Protein AF-A0A852JG08-F1 (afdb_monomer_lite)

Sequence (55 aa):
AGPRAGPGLAVPLSRLLPYPSYAGEATSGDIALAQLAWPVTFSATVLPVCLPSPT

Secondary structure (DSSP, 8-state):
------SS----EEEEEE-TT--STT-S---EEEEESSPPPPBTTB-PPPPPPP-

Radius of gyration: 15.41 Å; chains: 1; bounding box: 30×46×34 Å

pLDDT: mean 89.43, std 12.13, range [44.34, 98.38]

InterPro domains:
  IPR001254 Serine proteases, trypsin domain [PF00089] (11-53)
  IPR009003 Peptidase S1, PA clan [SSF50494] (7-54)

Organism: NCBI:txid240729

Structure (mmCIF, N/CA/C/O backbone):
data_AF-A0A852JG08-F1
#
_entry.id   AF-A0A852JG08-F1
#
loop_
_atom_site.group_PDB
_atom_site.id
_atom_site.type_symbol
_atom_site.label_atom_id
_atom_site.label_alt_id
_atom_site.label_comp_id
_atom_site.label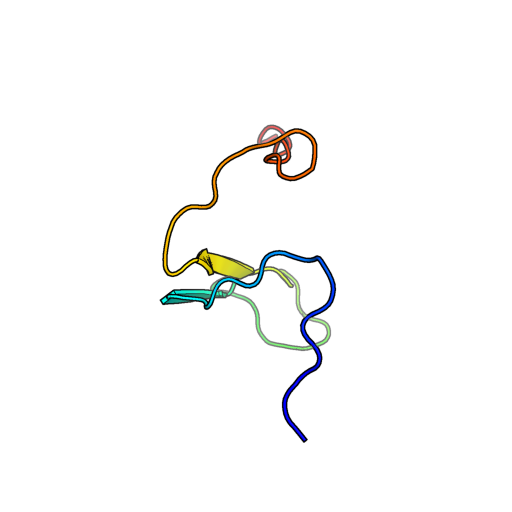_asym_id
_atom_site.label_entity_id
_atom_site.label_seq_id
_atom_site.pdbx_PDB_ins_code
_atom_site.Cartn_x
_atom_site.Cartn_y
_atom_site.Cartn_z
_atom_site.occupancy
_atom_site.B_iso_or_equiv
_atom_site.auth_seq_id
_atom_site.auth_comp_id
_atom_site.auth_asym_id
_atom_site.auth_atom_id
_atom_site.pdbx_PDB_model_num
ATOM 1 N N . ALA A 1 1 ? -5.217 -26.806 5.253 1.00 44.34 1 ALA A N 1
ATOM 2 C CA . ALA A 1 1 ? -4.850 -25.908 6.366 1.00 44.34 1 ALA A CA 1
ATOM 3 C C . ALA A 1 1 ? -5.180 -24.485 5.936 1.00 44.34 1 ALA A C 1
ATOM 5 O O . ALA A 1 1 ? -4.617 -24.034 4.950 1.00 44.34 1 ALA A O 1
ATOM 6 N N . GLY A 1 2 ? -6.165 -23.838 6.566 1.00 57.94 2 GLY A N 1
ATOM 7 C CA . GLY A 1 2 ? -6.51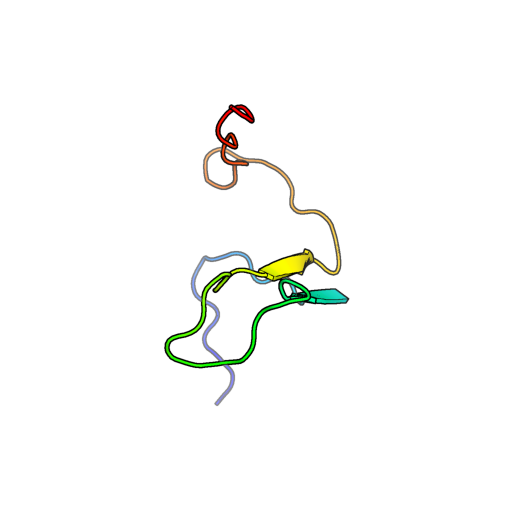9 -22.453 6.237 1.00 57.94 2 GLY A CA 1
ATOM 8 C C . GLY A 1 2 ? -5.444 -21.475 6.729 1.00 57.94 2 GLY A C 1
ATOM 9 O O . GLY A 1 2 ? -4.732 -21.808 7.683 1.00 57.94 2 GLY A O 1
ATOM 10 N N . PRO A 1 3 ? -5.294 -20.298 6.099 1.00 65.00 3 PRO A N 1
ATOM 11 C CA . PRO A 1 3 ? -4.355 -19.287 6.562 1.00 65.00 3 PRO A CA 1
ATOM 12 C C . PRO A 1 3 ? -4.728 -18.886 7.991 1.00 65.00 3 PRO A C 1
ATOM 14 O O . PRO A 1 3 ? -5.865 -18.505 8.269 1.00 65.00 3 PRO A O 1
ATOM 17 N N . ARG A 1 4 ? -3.775 -19.011 8.919 1.00 60.75 4 ARG A N 1
ATOM 18 C CA . ARG A 1 4 ? -3.925 -18.483 10.276 1.00 60.75 4 ARG A CA 1
ATOM 19 C C . ARG A 1 4 ? -3.965 -16.962 10.167 1.00 60.75 4 ARG A C 1
ATOM 21 O O . ARG A 1 4 ? -2.924 -16.334 10.006 1.00 60.75 4 ARG A O 1
ATOM 28 N N . ALA A 1 5 ? -5.161 -16.385 10.223 1.00 60.59 5 ALA A N 1
ATOM 29 C CA . ALA A 1 5 ? -5.317 -14.954 10.407 1.00 60.59 5 ALA A CA 1
ATOM 30 C C . ALA A 1 5 ? -4.736 -14.601 11.784 1.00 60.59 5 ALA A C 1
ATOM 32 O O . ALA A 1 5 ? -5.255 -15.029 12.815 1.00 60.59 5 ALA A O 1
ATOM 33 N N . GLY A 1 6 ? -3.606 -13.894 11.796 1.00 65.06 6 GLY A N 1
ATOM 34 C CA . GLY A 1 6 ? -3.128 -13.219 13.000 1.00 65.06 6 GLY A CA 1
ATOM 35 C C . GLY A 1 6 ? -4.085 -12.085 13.404 1.00 65.06 6 GLY A C 1
ATOM 36 O O . GLY A 1 6 ? -5.083 -11.857 12.724 1.00 65.06 6 GLY A O 1
ATOM 37 N N . PRO A 1 7 ? -3.779 -11.315 14.461 1.00 77.69 7 PRO A N 1
ATOM 38 C CA . PRO A 1 7 ? -4.638 -10.231 14.963 1.00 77.69 7 PRO A CA 1
ATOM 39 C C . PRO A 1 7 ? -4.776 -9.017 14.014 1.00 77.69 7 PRO A C 1
ATOM 41 O O . PRO A 1 7 ? -5.274 -7.971 14.420 1.00 77.69 7 PRO A O 1
ATOM 44 N N . GLY A 1 8 ? -4.302 -9.121 12.770 1.00 82.56 8 GLY A N 1
ATOM 45 C CA . GLY A 1 8 ? -4.337 -8.050 11.780 1.00 82.56 8 GLY A CA 1
ATOM 46 C C . GLY A 1 8 ? -5.661 -7.978 11.019 1.00 82.56 8 GLY A C 1
ATOM 47 O O . GLY A 1 8 ? -6.382 -8.964 10.879 1.00 82.56 8 GLY A O 1
ATOM 48 N N . LEU A 1 9 ? -5.956 -6.796 10.482 1.00 89.50 9 LEU A N 1
ATOM 49 C CA . LEU A 1 9 ? -7.084 -6.581 9.583 1.00 89.50 9 LEU A CA 1
ATOM 50 C C . LEU A 1 9 ? -6.716 -7.045 8.165 1.00 89.50 9 LEU A C 1
ATOM 52 O O . LEU A 1 9 ? -5.744 -6.560 7.591 1.00 89.50 9 LEU A O 1
ATOM 56 N N . ALA A 1 10 ? -7.511 -7.949 7.590 1.00 93.38 10 ALA A N 1
ATOM 57 C CA . ALA A 1 10 ? -7.373 -8.385 6.202 1.00 93.38 10 ALA A CA 1
ATOM 58 C C . ALA A 1 10 ? -8.547 -7.863 5.364 1.00 93.38 10 ALA A C 1
ATOM 60 O O . ALA A 1 10 ? -9.707 -8.118 5.688 1.00 93.38 10 ALA A O 1
ATOM 61 N N . VAL A 1 11 ? -8.242 -7.149 4.279 1.00 95.31 11 VAL A N 1
ATOM 62 C CA . VAL A 1 11 ? -9.230 -6.613 3.333 1.00 95.31 11 VAL A CA 1
ATOM 63 C C . VAL A 1 11 ? -8.801 -6.998 1.915 1.00 95.31 11 VAL A C 1
ATOM 65 O O . VAL A 1 11 ? -7.653 -6.742 1.552 1.00 95.31 11 VAL A O 1
ATOM 68 N N . PRO A 1 12 ? -9.671 -7.627 1.106 1.00 97.31 12 PRO A N 1
ATOM 69 C CA . PRO A 1 12 ? -9.354 -7.945 -0.276 1.00 97.31 12 PRO A CA 1
ATOM 70 C C . PRO A 1 12 ? -9.222 -6.670 -1.112 1.00 97.31 12 PRO A C 1
ATOM 72 O O . PRO A 1 12 ? -9.815 -5.632 -0.808 1.00 97.31 12 PRO A O 1
ATOM 75 N N . LEU A 1 13 ? -8.462 -6.762 -2.200 1.00 97.62 13 LEU A N 1
ATOM 76 C CA . LEU A 1 13 ? -8.338 -5.679 -3.168 1.00 97.62 13 LEU A CA 1
ATOM 77 C C . LEU A 1 13 ? -9.500 -5.733 -4.160 1.00 97.62 13 LEU A C 1
ATOM 79 O O . LEU A 1 13 ? -9.827 -6.800 -4.677 1.00 97.62 13 LEU A O 1
ATOM 83 N N . SER A 1 14 ? -10.097 -4.582 -4.457 1.00 98.25 14 SER A N 1
ATOM 84 C CA . SER A 1 14 ? -11.018 -4.438 -5.591 1.00 98.25 14 SER A CA 1
ATOM 85 C C . SER A 1 14 ? -10.274 -4.164 -6.892 1.00 98.25 14 SER A C 1
ATOM 87 O O . SER A 1 14 ? -10.735 -4.557 -7.964 1.00 98.25 14 SER A O 1
ATOM 89 N N . ARG A 1 15 ? -9.132 -3.472 -6.814 1.00 98.31 15 ARG A N 1
ATOM 90 C CA . ARG A 1 15 ? -8.372 -3.045 -7.988 1.00 98.31 15 ARG A CA 1
ATOM 91 C C . ARG A 1 15 ? -6.897 -2.842 -7.653 1.00 98.31 15 ARG A C 1
ATOM 93 O O . ARG A 1 15 ? -6.556 -2.317 -6.595 1.00 98.31 15 ARG A O 1
ATOM 100 N N . LEU A 1 16 ? -6.042 -3.202 -8.605 1.00 97.31 16 LEU A N 1
ATOM 101 C CA . LEU A 1 16 ? -4.618 -2.881 -8.616 1.00 97.31 16 LEU A CA 1
ATOM 102 C C . LEU A 1 16 ? -4.340 -1.901 -9.765 1.00 97.31 16 LEU A C 1
ATOM 104 O O . LEU A 1 16 ? -4.813 -2.115 -10.881 1.00 97.31 16 LEU A O 1
ATOM 108 N N . LEU A 1 17 ? -3.600 -0.831 -9.491 1.00 97.69 17 LEU A N 1
ATOM 109 C CA . LEU A 1 17 ? -3.237 0.211 -10.451 1.00 97.69 17 LEU A CA 1
ATOM 110 C C . LEU A 1 17 ? -1.709 0.373 -10.465 1.00 97.69 17 LEU A C 1
ATOM 112 O O . LEU A 1 17 ? -1.184 1.168 -9.681 1.00 97.69 17 LEU A O 1
ATOM 116 N N . PRO A 1 18 ? -0.983 -0.397 -11.294 1.00 95.31 18 PRO A N 1
ATOM 117 C CA . PRO A 1 18 ? 0.460 -0.232 -11.438 1.00 95.31 18 PRO A CA 1
ATOM 118 C C . PRO A 1 18 ? 0.796 1.113 -12.087 1.00 95.31 18 PRO A C 1
ATOM 120 O O . PRO A 1 18 ? -0.007 1.660 -12.851 1.00 95.31 18 PRO A O 1
ATOM 123 N N . TYR A 1 19 ? 1.985 1.646 -11.799 1.00 95.75 19 TYR A N 1
ATOM 124 C CA . TYR A 1 19 ? 2.487 2.821 -12.504 1.00 95.75 19 TYR A CA 1
ATOM 125 C C . TYR A 1 19 ? 2.525 2.549 -14.023 1.00 95.75 19 TYR A C 1
ATOM 127 O O . TYR A 1 19 ? 3.103 1.541 -14.431 1.00 95.75 19 TYR A O 1
ATOM 135 N N . PRO A 1 20 ? 1.935 3.410 -14.878 1.00 94.50 20 PRO A N 1
ATOM 136 C CA . PRO A 1 20 ? 1.740 3.100 -16.300 1.00 94.50 20 PRO A CA 1
ATOM 137 C C . PRO A 1 20 ? 3.015 2.786 -17.088 1.00 94.50 20 PRO A C 1
ATOM 139 O O . PRO A 1 20 ? 2.949 2.064 -18.078 1.00 94.50 20 PRO A O 1
ATOM 142 N N . SER A 1 21 ? 4.158 3.331 -16.665 1.00 93.56 21 SER A N 1
ATOM 143 C CA . SER A 1 21 ? 5.446 3.148 -17.345 1.00 93.56 21 SER A CA 1
ATOM 144 C C . SER A 1 21 ? 6.344 2.110 -16.670 1.00 93.56 21 SER A C 1
ATOM 146 O O . SER A 1 21 ? 7.502 1.977 -17.065 1.00 93.56 21 SER A O 1
ATOM 148 N N . TYR A 1 22 ? 5.851 1.403 -15.647 1.00 93.12 22 TYR A N 1
ATOM 149 C CA . TYR A 1 22 ? 6.598 0.304 -15.045 1.00 93.12 22 TYR A CA 1
ATOM 150 C C . TYR A 1 22 ? 6.792 -0.809 -16.080 1.00 93.12 22 TYR A C 1
ATOM 152 O O . TYR A 1 22 ? 5.825 -1.281 -16.682 1.00 93.12 22 TYR A O 1
ATOM 160 N N . ALA A 1 23 ? 8.039 -1.228 -16.286 1.00 89.44 23 ALA A N 1
ATOM 161 C CA . ALA A 1 23 ? 8.410 -2.195 -17.320 1.00 89.44 23 ALA A CA 1
ATOM 162 C C . ALA A 1 23 ? 9.155 -3.422 -16.758 1.00 89.44 23 ALA A C 1
ATOM 164 O O . ALA A 1 23 ? 9.750 -4.185 -17.518 1.00 89.44 23 ALA A O 1
ATOM 16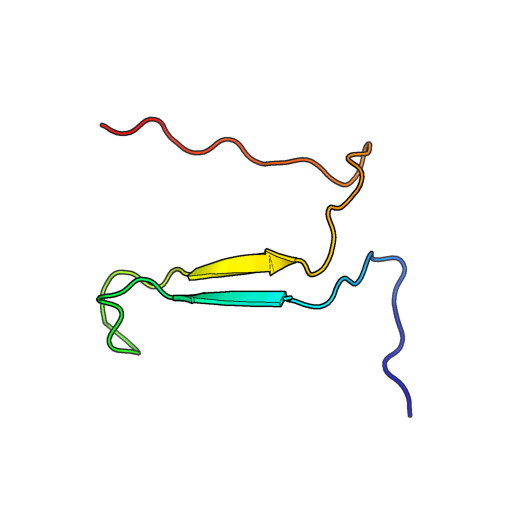5 N N . GLY A 1 24 ? 9.074 -3.645 -15.442 1.00 87.81 24 GLY A N 1
ATOM 166 C CA . GLY A 1 24 ? 9.653 -4.798 -14.752 1.00 87.81 24 GLY A CA 1
ATOM 167 C C . GLY A 1 24 ? 10.924 -4.480 -13.965 1.00 87.81 24 GLY A C 1
ATOM 168 O O . GLY A 1 24 ? 11.258 -3.321 -13.709 1.00 87.81 24 GLY A O 1
ATOM 169 N N . GLU A 1 25 ? 11.628 -5.539 -13.570 1.00 83.50 25 GLU A N 1
ATOM 170 C CA . GLU A 1 25 ? 12.864 -5.468 -12.786 1.00 83.50 25 GLU A CA 1
ATOM 171 C C . GLU A 1 25 ? 13.898 -4.521 -13.415 1.00 83.50 25 GLU A C 1
ATOM 173 O O . GLU A 1 25 ? 14.089 -4.500 -14.631 1.00 83.50 25 GLU A O 1
ATOM 178 N N . ALA A 1 26 ? 14.574 -3.742 -12.566 1.00 82.00 26 ALA A N 1
ATOM 179 C CA . ALA A 1 26 ? 15.550 -2.711 -12.941 1.00 82.00 26 ALA A CA 1
ATOM 180 C C . ALA A 1 26 ? 15.001 -1.503 -13.738 1.00 82.00 26 ALA A C 1
ATOM 182 O O . ALA A 1 26 ? 15.789 -0.715 -14.266 1.00 82.00 26 ALA A O 1
ATOM 183 N N . THR A 1 27 ? 13.677 -1.308 -13.796 1.00 83.12 27 THR A N 1
ATOM 184 C CA . THR A 1 27 ? 13.052 -0.107 -14.386 1.00 83.12 27 THR A CA 1
ATOM 185 C C . THR A 1 27 ? 12.551 0.866 -13.314 1.00 83.12 27 THR A C 1
ATOM 187 O O . THR A 1 27 ? 12.336 0.493 -12.164 1.00 83.12 27 THR A O 1
ATOM 190 N N . SER A 1 28 ? 12.419 2.150 -13.668 1.00 90.19 28 SER A N 1
ATOM 191 C CA . SER A 1 28 ? 11.886 3.168 -12.752 1.00 90.19 28 SER A CA 1
ATOM 192 C C . SER A 1 28 ? 10.377 2.997 -12.543 1.00 90.19 28 SER A C 1
ATOM 194 O O . SER A 1 28 ? 9.685 2.410 -13.374 1.00 90.19 28 SER A O 1
ATOM 196 N N . GLY A 1 29 ? 9.850 3.571 -11.460 1.00 91.81 29 GLY A N 1
ATOM 197 C CA . GLY A 1 29 ? 8.415 3.558 -11.180 1.00 91.81 29 GLY A CA 1
ATOM 198 C C . GLY A 1 29 ? 7.919 2.249 -10.573 1.00 91.81 29 GLY A C 1
ATOM 199 O O . GLY A 1 29 ? 6.794 1.847 -10.855 1.00 91.81 29 GLY A O 1
ATOM 200 N N . ASP A 1 30 ? 8.740 1.603 -9.741 1.00 92.38 30 ASP A N 1
ATOM 201 C CA . ASP A 1 30 ? 8.341 0.456 -8.917 1.00 92.38 30 ASP A CA 1
ATOM 202 C C . ASP A 1 30 ? 7.358 0.892 -7.810 1.00 92.38 30 ASP A C 1
ATOM 204 O O . ASP A 1 30 ? 7.709 1.087 -6.645 1.00 92.38 30 ASP A O 1
ATOM 208 N N . ILE A 1 31 ? 6.119 1.179 -8.221 1.00 93.88 31 ILE A N 1
ATOM 209 C CA . ILE A 1 31 ? 5.020 1.619 -7.364 1.00 93.88 31 ILE A CA 1
ATOM 210 C C . ILE A 1 31 ? 3.665 1.264 -7.992 1.00 93.88 31 ILE A C 1
ATOM 212 O O . ILE A 1 31 ? 3.479 1.289 -9.212 1.00 93.88 31 ILE A O 1
ATOM 216 N N . ALA A 1 32 ? 2.680 0.968 -7.145 1.00 95.62 32 ALA A N 1
ATOM 217 C CA . ALA A 1 32 ? 1.294 0.742 -7.542 1.00 95.62 32 ALA A CA 1
ATOM 218 C C . ALA A 1 32 ? 0.327 1.249 -6.463 1.00 95.62 32 ALA A C 1
ATOM 220 O O . ALA A 1 32 ? 0.660 1.264 -5.276 1.00 95.62 32 ALA A O 1
ATOM 221 N N . LEU A 1 33 ? -0.895 1.614 -6.858 1.00 97.75 33 LEU A N 1
ATOM 222 C CA . LEU A 1 33 ? -1.998 1.843 -5.923 1.00 97.75 33 LEU A CA 1
ATOM 223 C C . LEU A 1 33 ? -2.836 0.566 -5.789 1.00 97.75 33 LEU A C 1
ATOM 225 O O . LEU A 1 33 ? -3.272 -0.016 -6.784 1.00 97.75 33 LEU A O 1
ATOM 229 N N . ALA A 1 34 ? -3.100 0.157 -4.550 1.00 97.88 34 ALA A N 1
ATOM 230 C CA . ALA A 1 34 ? -3.981 -0.958 -4.224 1.00 97.88 34 ALA A CA 1
ATOM 231 C C . ALA A 1 34 ? -5.287 -0.418 -3.628 1.00 97.88 34 ALA A C 1
ATOM 233 O O . ALA A 1 34 ? -5.310 0.101 -2.511 1.00 97.88 34 ALA A O 1
ATOM 234 N N . GLN A 1 35 ? -6.384 -0.520 -4.377 1.00 98.38 35 GLN A N 1
ATOM 235 C CA . GLN A 1 35 ? -7.699 -0.114 -3.897 1.00 98.38 35 GLN A CA 1
ATOM 236 C C . GLN A 1 35 ? -8.328 -1.264 -3.113 1.00 98.38 35 GLN A C 1
ATOM 238 O O . GLN A 1 35 ? -8.512 -2.365 -3.636 1.00 98.38 35 GLN A O 1
ATOM 243 N N . LEU A 1 36 ? -8.684 -1.000 -1.859 1.00 98.06 36 LEU A N 1
ATOM 244 C CA . LEU A 1 36 ? -9.409 -1.950 -1.022 1.00 98.06 36 LEU A CA 1
ATOM 245 C C . LEU A 1 36 ? -10.839 -2.156 -1.543 1.00 98.06 36 LEU A C 1
ATOM 247 O O . LEU A 1 36 ? -11.434 -1.259 -2.146 1.00 98.06 36 LEU A O 1
ATOM 251 N N . ALA A 1 37 ? -11.409 -3.338 -1.319 1.00 98.12 37 ALA A N 1
ATOM 252 C CA . ALA A 1 37 ? -12.798 -3.625 -1.681 1.00 98.12 37 ALA A CA 1
ATOM 253 C C . ALA A 1 37 ? -13.815 -2.832 -0.846 1.00 98.12 37 ALA A C 1
ATOM 255 O O . ALA A 1 37 ? -14.920 -2.568 -1.311 1.00 98.12 37 ALA A O 1
ATOM 256 N N . TRP A 1 38 ? -13.423 -2.412 0.356 1.00 96.88 38 TRP A N 1
ATOM 257 C CA . TRP A 1 38 ? -14.177 -1.504 1.213 1.00 96.88 38 TRP A CA 1
ATOM 258 C C . TRP A 1 38 ? -13.220 -0.620 2.023 1.00 96.88 38 TRP A C 1
ATOM 260 O O . TRP A 1 38 ? -12.076 -1.019 2.269 1.00 96.88 38 TRP A O 1
ATOM 270 N N . PRO A 1 39 ? -13.656 0.585 2.432 1.00 95.94 39 PRO A N 1
ATOM 271 C CA . PRO A 1 39 ? -12.847 1.454 3.278 1.00 95.94 39 PRO A CA 1
ATOM 272 C C . PRO A 1 39 ? -12.582 0.808 4.642 1.00 95.94 39 PRO A C 1
ATOM 274 O O . PRO A 1 39 ? -13.424 0.088 5.182 1.00 95.94 39 PRO A O 1
ATOM 277 N N . VAL A 1 40 ? -11.416 1.104 5.215 1.00 95.25 40 VAL A N 1
ATOM 278 C CA . VAL A 1 40 ? -11.076 0.736 6.595 1.00 95.25 40 VAL A CA 1
ATOM 279 C C . VAL A 1 40 ? -11.388 1.886 7.540 1.00 95.25 40 VAL A C 1
ATOM 281 O O . VAL A 1 40 ? -11.253 3.056 7.183 1.00 95.25 40 VAL A O 1
ATOM 284 N N . THR A 1 41 ? -11.792 1.558 8.763 1.00 95.75 41 THR A N 1
ATOM 285 C CA . THR A 1 41 ? -11.992 2.551 9.819 1.00 95.75 41 THR A CA 1
ATOM 286 C C . THR A 1 41 ? -10.644 2.936 10.420 1.00 95.75 41 THR A C 1
ATOM 288 O O . THR A 1 41 ? -9.873 2.064 10.820 1.00 95.75 41 THR A O 1
ATOM 291 N N . PHE A 1 42 ? -10.365 4.237 10.505 1.00 95.69 42 PHE A N 1
ATOM 292 C CA . PHE A 1 42 ? -9.170 4.726 11.188 1.00 95.69 42 PHE A CA 1
ATOM 293 C C . PHE A 1 42 ? -9.265 4.501 12.696 1.00 95.69 42 PHE A C 1
ATOM 295 O O . PHE A 1 42 ? -10.332 4.624 13.300 1.00 95.69 42 PHE A O 1
ATOM 302 N N . SER A 1 43 ? -8.137 4.154 13.302 1.00 94.50 43 SER A N 1
ATOM 303 C CA . SER A 1 43 ? -8.027 3.807 14.716 1.00 94.50 43 SER A CA 1
ATOM 304 C C . SER A 1 43 ? -6.651 4.201 15.249 1.00 94.50 43 SER A C 1
ATOM 306 O O . SER A 1 43 ? -5.803 4.694 14.510 1.00 94.50 43 SER A O 1
ATOM 308 N N . ALA A 1 44 ? -6.387 3.922 16.525 1.00 95.44 44 ALA A N 1
ATOM 309 C CA . ALA A 1 44 ? -5.052 4.092 17.099 1.00 95.44 44 ALA A CA 1
ATOM 310 C C . ALA A 1 44 ? -3.963 3.247 16.398 1.00 95.44 44 ALA A C 1
ATOM 312 O O . ALA A 1 44 ? -2.781 3.533 16.560 1.00 95.44 44 ALA A O 1
ATOM 313 N N . THR A 1 45 ? -4.342 2.214 15.635 1.00 93.38 45 THR A N 1
ATOM 314 C CA . THR A 1 45 ? -3.418 1.301 14.941 1.00 93.38 45 THR A CA 1
ATOM 315 C C . THR A 1 45 ? -3.546 1.331 13.416 1.00 93.38 45 THR A C 1
ATOM 317 O O . THR A 1 45 ? -2.745 0.695 12.734 1.00 93.38 45 THR A O 1
ATOM 320 N N . VAL A 1 46 ? -4.521 2.063 12.863 1.00 94.31 46 VAL A N 1
ATOM 321 C CA . VAL A 1 46 ? -4.748 2.200 11.416 1.00 94.31 46 VAL A CA 1
ATOM 322 C C . VAL A 1 46 ? -4.920 3.676 11.085 1.00 94.31 46 VAL A C 1
ATOM 324 O O . VAL A 1 46 ? -5.959 4.264 11.380 1.00 94.31 46 VAL A O 1
ATOM 327 N N . LEU A 1 47 ? -3.908 4.274 10.460 1.00 96.25 47 LEU A N 1
ATOM 328 C CA . LEU A 1 47 ? -3.887 5.689 10.090 1.00 96.25 47 LEU A CA 1
ATOM 329 C C . LEU A 1 47 ? -3.289 5.869 8.686 1.00 96.25 47 LEU A C 1
ATOM 331 O O . LEU A 1 47 ? -2.432 5.077 8.286 1.00 96.25 47 LEU A O 1
ATOM 335 N N . PRO A 1 48 ? -3.716 6.8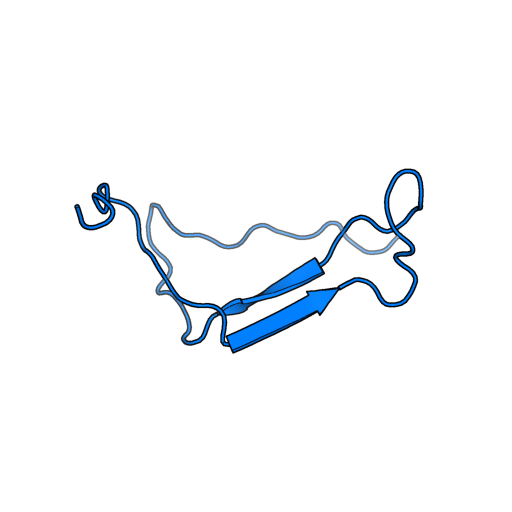98 7.933 1.00 96.44 48 PRO A N 1
ATOM 336 C CA . PRO A 1 48 ? -3.081 7.252 6.672 1.00 96.44 48 PRO A CA 1
ATOM 337 C C . PRO A 1 48 ? -1.708 7.894 6.912 1.00 96.44 48 PRO A C 1
ATOM 339 O O . PRO A 1 48 ? -1.481 8.551 7.928 1.00 96.44 48 PRO A O 1
ATOM 342 N N . VAL A 1 49 ? -0.809 7.747 5.940 1.00 95.81 49 VAL A N 1
ATOM 343 C CA . VAL A 1 49 ? 0.472 8.464 5.907 1.00 95.81 49 VAL A CA 1
ATOM 344 C C . VAL A 1 49 ? 0.351 9.709 5.028 1.00 95.81 49 VAL A C 1
ATOM 346 O O . VAL A 1 49 ? -0.341 9.691 4.009 1.00 95.81 49 VAL A O 1
ATOM 349 N N . CYS A 1 50 ? 1.022 10.796 5.411 1.00 96.12 50 CYS A N 1
ATOM 350 C CA . CYS A 1 50 ? 1.133 11.978 4.561 1.00 96.12 50 CYS A CA 1
ATOM 351 C C . CYS A 1 50 ? 2.035 11.679 3.360 1.00 96.12 50 CYS A C 1
ATOM 353 O O . CYS A 1 50 ? 3.096 11.075 3.507 1.00 96.12 50 CYS A O 1
ATOM 355 N N . LEU A 1 51 ? 1.635 12.152 2.182 1.00 95.44 51 LEU A N 1
ATOM 356 C CA . LEU A 1 51 ? 2.515 12.176 1.018 1.00 95.44 51 LEU A CA 1
ATOM 357 C C . LEU A 1 51 ? 3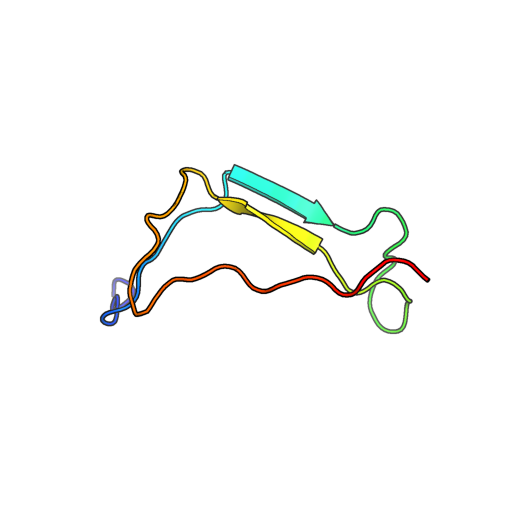.401 13.430 1.062 1.00 95.44 51 LEU A C 1
ATOM 359 O O . LEU A 1 51 ? 2.966 14.459 1.590 1.00 95.44 51 LEU A O 1
ATOM 363 N N . PRO A 1 52 ? 4.629 13.372 0.519 1.00 95.19 52 PRO A N 1
ATOM 364 C CA . PRO A 1 52 ? 5.441 14.568 0.342 1.00 95.19 52 PRO A CA 1
ATOM 365 C C . PRO A 1 52 ? 4.720 15.565 -0.573 1.00 95.19 52 PRO A C 1
ATOM 367 O O . PRO A 1 52 ? 3.968 15.178 -1.471 1.00 95.19 52 PRO A O 1
ATOM 370 N N . SER A 1 53 ? 4.961 16.857 -0.354 1.00 94.12 53 SER A N 1
ATOM 371 C CA . SER A 1 53 ? 4.495 17.890 -1.277 1.00 94.1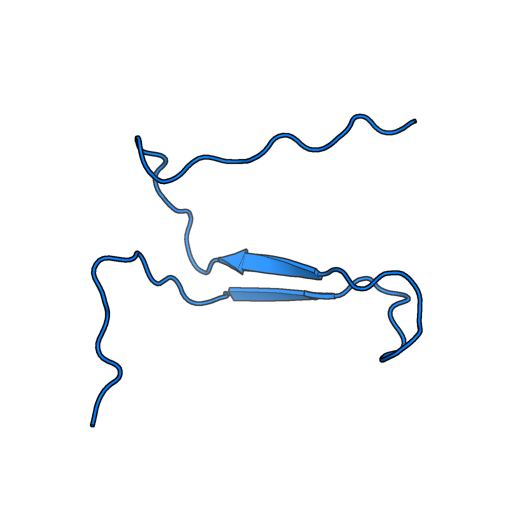2 53 SER A CA 1
ATOM 372 C C . SER A 1 53 ? 5.121 17.675 -2.660 1.00 94.12 53 SER A C 1
ATOM 374 O O . SER A 1 53 ? 6.318 17.374 -2.723 1.00 94.12 53 SER A O 1
ATOM 376 N N . PRO A 1 54 ? 4.368 17.858 -3.759 1.00 88.19 54 PRO A N 1
ATOM 377 C CA . PRO A 1 54 ? 4.983 17.948 -5.076 1.00 88.19 54 PRO A CA 1
ATOM 378 C C . PRO A 1 54 ? 5.959 19.133 -5.073 1.00 88.19 54 PRO A C 1
ATOM 380 O O . PRO A 1 54 ? 5.613 20.211 -4.588 1.00 88.19 54 PRO A O 1
ATOM 383 N N . THR A 1 55 ? 7.188 18.896 -5.529 1.00 72.94 55 THR A N 1
ATOM 384 C CA . THR A 1 55 ? 8.212 19.934 -5.730 1.00 72.94 55 THR A CA 1
ATOM 385 C C . THR A 1 55 ? 7.850 20.871 -6.865 1.00 72.94 55 THR A C 1
ATOM 387 O O . THR A 1 55 ? 7.327 20.350 -7.878 1.00 72.94 55 THR A O 1
#

Foldseek 3Di:
DDPPDDPDDDFDFPDKAADPPDDDPPDPRRDIDTHTPDDDDDDPVDDDDDDDDDD